Protein AF-A0A952M5X7-F1 (afdb_monomer_lite)

pLDDT: mean 84.53, std 19.9, range [28.17, 97.94]

Sequence (168 aa):
MHTNDLNRRIRYALSLDDRRVLELYSLTQFDAVADDIAAWRKKQGEEGFIDCPAEAIDALLNGLIHDRRGPPDDSAAPAQPASSSPGRSARSDLIDNNRILKQIRIALSLKTDDVHRLISTGGGTLTQSQVNALFRKPSARNYRRCGDQVLRWFLAGLSSERVSLLGQ

Foldseek 3Di:
DFQLVVVVLLCLLVVNDLVNLVQLLVQQVHDDDSLLVVLSNDDPPDPSHDGDDQVSLVSSLVSLLCVQCPDDDPPDDPDDDPPPDPPDDDPDCPPFLLNSLVSVCNSVVHDLVRQVQQLVQLVHDDDSLLSVLSNDDPPDPSHDGDDPSSSNSNSSSSNVVVVVVVVD

Secondary structure (DSSP, 8-state):
--HHHHHHHHHHHHT--HHHHHHHHHTTT----HHHHHHTTSPTTSTT--PPPHHHHHHHHHHHHHHHH-S--TT----------TT--TTS----HHHHHHHHHHHTT--HHHHHHHHHHTT----HHHHHHHTS-TTSTT-----HHHHHHHHHHHHHHHHHHH--

Radius of gyration: 16.41 Å; chains: 1; bounding box: 39×46×44 Å

Structure (mmCIF, N/CA/C/O backbone):
data_AF-A0A952M5X7-F1
#
_entry.id   AF-A0A952M5X7-F1
#
loop_
_atom_site.group_PDB
_atom_site.id
_atom_site.type_symbol
_atom_site.label_atom_id
_atom_site.label_alt_id
_atom_site.label_comp_id
_atom_site.label_asym_id
_atom_site.label_entity_id
_atom_site.label_seq_id
_atom_site.pdbx_PDB_ins_code
_atom_site.Cartn_x
_atom_site.Cartn_y
_atom_site.Cartn_z
_atom_site.occupancy
_atom_site.B_iso_or_equiv
_atom_site.auth_seq_id
_atom_site.auth_comp_id
_atom_site.auth_asym_id
_atom_site.auth_atom_id
_atom_site.pdbx_PDB_model_num
ATOM 1 N N . MET A 1 1 ? 8.653 0.294 9.426 1.00 84.25 1 MET A N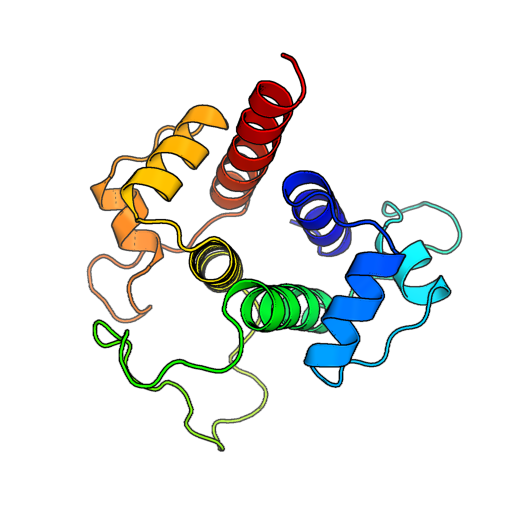 1
ATOM 2 C CA . MET A 1 1 ? 7.465 1.167 9.373 1.00 84.25 1 MET A CA 1
ATOM 3 C C . MET A 1 1 ? 6.387 0.453 10.150 1.00 84.25 1 MET A C 1
ATOM 5 O O . MET A 1 1 ? 6.239 -0.742 9.950 1.00 84.25 1 MET A O 1
ATOM 9 N N . HIS A 1 2 ? 5.708 1.130 11.075 1.00 89.81 2 HIS A N 1
ATOM 10 C CA . HIS A 1 2 ? 4.708 0.468 11.914 1.00 89.81 2 HIS A CA 1
ATOM 11 C C . HIS A 1 2 ? 3.474 0.049 11.101 1.00 89.81 2 HIS A C 1
ATOM 13 O O . HIS A 1 2 ? 3.089 0.775 10.181 1.00 89.81 2 HIS A O 1
ATOM 19 N N . THR A 1 3 ? 2.818 -1.060 11.447 1.00 91.69 3 THR A N 1
ATOM 20 C CA 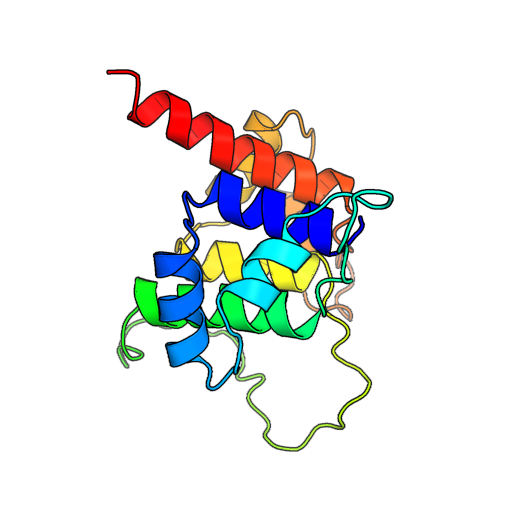. THR A 1 3 ? 1.711 -1.612 10.647 1.00 91.69 3 THR A CA 1
ATOM 21 C C . THR A 1 3 ? 0.515 -0.661 10.555 1.00 91.69 3 THR A C 1
ATOM 23 O O . THR A 1 3 ? -0.019 -0.470 9.471 1.00 91.69 3 THR A O 1
ATOM 26 N N . ASN A 1 4 ? 0.153 0.061 11.621 1.00 95.25 4 ASN A N 1
ATOM 27 C CA . ASN A 1 4 ? -0.902 1.092 11.552 1.00 95.25 4 ASN A CA 1
ATOM 28 C C . ASN A 1 4 ? -0.516 2.289 10.654 1.00 95.25 4 ASN A C 1
ATOM 30 O O . ASN A 1 4 ? -1.371 2.897 10.008 1.00 95.25 4 ASN A O 1
ATOM 34 N N . ASP A 1 5 ? 0.772 2.663 10.593 1.00 94.75 5 ASP A N 1
ATOM 35 C CA . ASP A 1 5 ? 1.255 3.684 9.644 1.00 94.75 5 ASP A CA 1
ATOM 36 C C . ASP A 1 5 ? 1.139 3.163 8.206 1.00 94.75 5 ASP A C 1
ATOM 38 O O . ASP A 1 5 ? 0.622 3.861 7.337 1.00 94.75 5 ASP A O 1
ATOM 42 N N . LEU A 1 6 ? 1.535 1.909 7.976 1.00 95.19 6 LEU A N 1
ATOM 43 C CA . LEU A 1 6 ? 1.387 1.234 6.691 1.00 95.19 6 LEU A CA 1
ATOM 44 C C . LEU A 1 6 ? -0.083 1.155 6.249 1.00 95.19 6 LEU A C 1
ATOM 46 O O . LEU A 1 6 ? -0.394 1.595 5.145 1.00 95.19 6 LEU A O 1
ATOM 50 N N . ASN A 1 7 ? -0.975 0.666 7.117 1.00 96.06 7 ASN A N 1
ATOM 51 C CA . ASN A 1 7 ? -2.417 0.567 6.884 1.00 96.06 7 ASN A CA 1
ATOM 52 C C . ASN A 1 7 ? -2.977 1.911 6.412 1.00 96.06 7 ASN A C 1
ATOM 54 O O . ASN A 1 7 ? -3.555 2.021 5.333 1.00 96.06 7 ASN A O 1
ATOM 58 N N . ARG A 1 8 ? -2.722 2.979 7.174 1.00 96.38 8 ARG A N 1
ATOM 59 C CA . ARG A 1 8 ? -3.183 4.322 6.816 1.00 96.38 8 ARG A CA 1
ATOM 60 C C . ARG A 1 8 ? -2.622 4.822 5.501 1.00 96.38 8 ARG A C 1
ATOM 62 O O . ARG A 1 8 ? -3.368 5.414 4.731 1.00 96.38 8 ARG A O 1
ATOM 69 N N . ARG A 1 9 ? -1.332 4.613 5.235 1.00 96.06 9 ARG A N 1
ATOM 70 C CA . ARG A 1 9 ? -0.704 5.058 3.985 1.00 96.06 9 ARG A CA 1
ATOM 71 C C . ARG A 1 9 ? -1.264 4.318 2.780 1.00 96.06 9 ARG A C 1
ATOM 73 O O . ARG A 1 9 ? -1.533 4.965 1.778 1.00 96.06 9 ARG A O 1
ATOM 80 N N . ILE A 1 10 ? -1.470 3.003 2.879 1.00 96.06 10 ILE A N 1
ATOM 81 C CA . ILE A 1 10 ? -2.106 2.199 1.825 1.00 96.06 10 ILE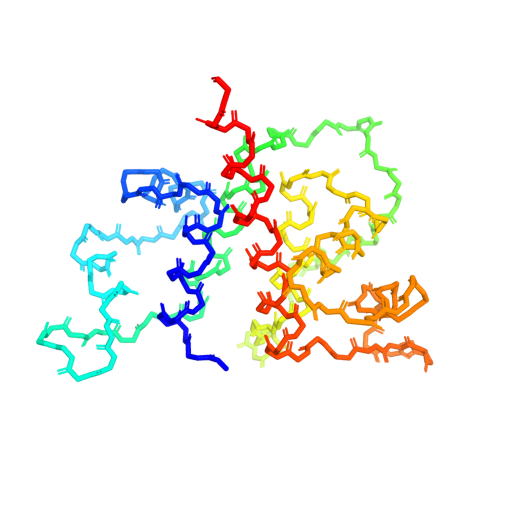 A CA 1
ATOM 82 C C . ILE A 1 10 ? -3.523 2.710 1.578 1.00 96.06 10 ILE A C 1
ATOM 84 O O . ILE A 1 10 ? -3.864 3.066 0.452 1.00 96.06 10 ILE A O 1
ATOM 88 N N . ARG A 1 11 ? -4.335 2.802 2.636 1.00 95.81 11 ARG A N 1
ATOM 89 C CA . ARG A 1 11 ? -5.723 3.261 2.541 1.00 95.81 11 ARG A CA 1
ATOM 90 C C . ARG A 1 11 ? -5.816 4.666 1.966 1.00 95.81 11 ARG A C 1
ATOM 92 O O . ARG A 1 11 ? -6.615 4.909 1.066 1.00 95.81 11 ARG A O 1
ATOM 99 N N . TYR A 1 12 ? -4.959 5.571 2.431 1.00 95.31 12 TYR A N 1
ATOM 100 C CA . TYR A 1 12 ? -4.880 6.918 1.895 1.00 95.31 12 TYR A CA 1
ATOM 101 C C . TYR A 1 12 ? -4.451 6.911 0.434 1.00 95.31 12 TYR A C 1
ATOM 103 O O . TYR A 1 12 ? -5.126 7.558 -0.347 1.00 95.31 12 TYR A O 1
ATOM 111 N N . ALA A 1 13 ? -3.409 6.181 0.033 1.00 94.75 13 ALA A N 1
ATOM 112 C CA . ALA A 1 13 ? -2.939 6.144 -1.354 1.00 94.75 13 ALA A CA 1
ATOM 113 C C . ALA A 1 13 ? -3.975 5.556 -2.327 1.00 94.75 13 ALA A C 1
ATOM 115 O O . ALA A 1 13 ? -4.015 5.941 -3.491 1.00 94.75 13 ALA A O 1
ATOM 116 N N . LEU A 1 14 ? -4.828 4.648 -1.847 1.00 93.44 14 LEU A N 1
ATOM 117 C CA . LEU A 1 14 ? -5.795 3.900 -2.655 1.00 93.44 14 LEU A CA 1
ATOM 118 C C . LEU A 1 14 ? -7.252 4.378 -2.512 1.00 93.44 14 LEU A C 1
ATOM 120 O O . LEU A 1 14 ? -8.143 3.755 -3.083 1.00 93.44 14 LEU A O 1
ATOM 124 N N . SER A 1 15 ? -7.504 5.467 -1.776 1.00 93.00 15 SER A N 1
ATOM 125 C CA . SER A 1 15 ? -8.855 6.002 -1.491 1.00 93.00 15 SER A CA 1
ATOM 126 C C . SER A 1 15 ? -9.785 5.020 -0.764 1.00 93.00 15 SER A C 1
ATOM 128 O O . SER A 1 15 ? -10.969 4.947 -1.081 1.00 93.00 15 SER A O 1
ATOM 130 N N . LEU A 1 16 ? -9.276 4.238 0.188 1.00 94.69 16 LEU A N 1
ATOM 131 C CA . LEU A 1 16 ? -10.066 3.192 0.847 1.00 94.69 16 LEU A CA 1
ATOM 132 C C . LEU A 1 16 ? -10.683 3.692 2.162 1.00 94.69 16 LEU A C 1
ATOM 134 O O . LEU A 1 16 ? -10.001 3.804 3.192 1.00 94.69 16 LEU A O 1
ATOM 138 N N . ASP A 1 17 ? -11.988 3.959 2.127 1.00 95.06 17 ASP A N 1
ATOM 139 C CA . ASP A 1 17 ? -12.808 4.204 3.317 1.00 95.06 17 ASP A CA 1
ATOM 140 C C . ASP A 1 17 ? -13.089 2.905 4.103 1.00 95.06 17 ASP A C 1
ATOM 142 O O . ASP A 1 17 ? -12.642 1.823 3.722 1.00 95.06 17 ASP A O 1
ATOM 146 N N . ASP A 1 18 ? -13.735 3.010 5.270 1.00 95.62 18 ASP A N 1
ATOM 147 C CA . ASP A 1 18 ? -13.962 1.845 6.144 1.00 95.62 18 ASP A CA 1
ATOM 148 C C . ASP A 1 18 ? -14.894 0.819 5.495 1.00 95.62 18 ASP A C 1
ATOM 150 O O . ASP A 1 18 ? -14.627 -0.380 5.565 1.00 95.62 18 ASP A O 1
ATOM 154 N N . ARG A 1 19 ? -15.941 1.292 4.805 1.00 95.62 19 ARG A N 1
ATOM 155 C CA . ARG A 1 19 ? -16.879 0.433 4.075 1.00 95.62 19 ARG A CA 1
ATOM 156 C C . ARG A 1 19 ? -16.139 -0.390 3.030 1.00 95.62 19 ARG A C 1
ATOM 158 O O . ARG A 1 19 ? -16.303 -1.604 2.970 1.00 95.62 19 ARG A O 1
ATOM 165 N N . ARG A 1 20 ? -15.279 0.259 2.247 1.00 96.12 20 ARG A N 1
ATOM 166 C CA . ARG A 1 20 ? -14.508 -0.405 1.209 1.00 96.12 20 ARG A CA 1
ATOM 167 C C . ARG A 1 20 ? -13.520 -1.408 1.786 1.00 96.12 20 ARG A C 1
ATOM 169 O O . ARG A 1 20 ? -13.369 -2.486 1.231 1.00 96.12 20 ARG A O 1
ATOM 176 N N . VAL A 1 21 ? -12.857 -1.084 2.894 1.00 96.62 21 VAL A N 1
ATOM 177 C CA . VAL A 1 21 ? -11.955 -2.028 3.573 1.00 96.62 21 VAL A CA 1
ATOM 178 C C . VAL A 1 21 ? -12.702 -3.289 4.022 1.00 96.62 21 VAL A C 1
ATOM 180 O O . VAL A 1 21 ? -12.205 -4.384 3.777 1.00 96.62 21 VAL A O 1
ATOM 183 N N . LEU A 1 22 ? -13.903 -3.154 4.597 1.00 95.88 22 LEU A N 1
ATOM 184 C CA . LEU A 1 22 ? -14.743 -4.301 4.974 1.00 95.88 22 LEU A CA 1
ATOM 185 C C . LEU A 1 22 ? -15.120 -5.165 3.765 1.00 95.88 22 LEU A C 1
ATOM 187 O O . LEU A 1 22 ? -14.995 -6.388 3.815 1.00 95.88 22 LEU A O 1
ATOM 191 N N . GLU A 1 23 ? -15.532 -4.537 2.660 1.00 94.81 23 GLU A N 1
ATOM 192 C CA . GLU A 1 23 ? -15.835 -5.247 1.412 1.00 94.81 23 GLU A CA 1
ATOM 193 C C . GLU A 1 23 ? -14.619 -6.051 0.928 1.00 94.81 23 GLU A C 1
ATOM 195 O O . GLU A 1 23 ? -14.761 -7.217 0.570 1.00 94.81 23 GLU A O 1
ATOM 200 N N . LEU A 1 24 ? -13.413 -5.477 0.975 1.00 95.44 24 LEU A N 1
ATOM 201 C CA . LEU A 1 24 ? -12.194 -6.170 0.553 1.00 95.44 24 LEU A CA 1
ATOM 202 C C . LEU A 1 24 ? -11.840 -7.352 1.469 1.00 95.44 24 LEU A C 1
ATOM 204 O O . LEU A 1 24 ? -11.445 -8.398 0.960 1.00 95.44 24 LEU A O 1
ATOM 208 N N . TYR A 1 25 ? -12.022 -7.231 2.787 1.00 95.62 25 TYR A N 1
ATOM 209 C CA . TYR A 1 25 ? -11.804 -8.349 3.715 1.00 95.62 25 TYR A CA 1
ATOM 210 C C . TYR A 1 25 ? -12.773 -9.511 3.496 1.00 95.62 25 TYR A C 1
ATOM 212 O O . TYR A 1 25 ? -12.372 -10.677 3.585 1.00 95.62 25 TYR A O 1
ATOM 220 N N . SER A 1 26 ? -14.017 -9.210 3.110 1.00 93.56 26 SER A N 1
ATOM 221 C CA . SER A 1 26 ? -15.011 -10.239 2.789 1.00 93.56 26 SER A CA 1
ATOM 222 C C . SER A 1 26 ? -14.587 -11.130 1.610 1.00 93.56 26 SER A C 1
ATOM 224 O O . SER A 1 26 ? -14.969 -12.298 1.547 1.00 93.56 26 SER A O 1
ATOM 226 N N . LEU A 1 27 ? -13.726 -10.620 0.717 1.00 93.12 27 LEU A N 1
ATOM 227 C CA . LEU A 1 27 ? -13.178 -11.367 -0.421 1.00 93.12 27 LEU A CA 1
ATOM 228 C C . LEU A 1 27 ? -12.038 -12.322 -0.037 1.00 93.12 27 LEU A C 1
ATOM 230 O O . LEU A 1 27 ? -11.650 -13.154 -0.855 1.00 93.12 27 LEU A O 1
ATOM 234 N N . THR A 1 28 ? -11.486 -12.222 1.177 1.00 89.38 28 THR A N 1
ATOM 235 C CA . THR A 1 28 ? -10.326 -13.018 1.621 1.00 89.38 28 THR A CA 1
ATOM 236 C C . THR A 1 28 ? -10.602 -13.883 2.845 1.00 89.38 28 THR A C 1
ATOM 238 O O . THR A 1 28 ? -9.655 -14.402 3.431 1.00 89.38 28 THR A O 1
ATOM 241 N N . GLN A 1 29 ? -11.870 -14.026 3.251 1.00 87.44 29 GLN A N 1
ATOM 242 C CA . GLN A 1 29 ? -12.273 -14.729 4.482 1.00 87.44 29 GLN A CA 1
ATOM 243 C C . GLN A 1 29 ? -11.567 -14.188 5.740 1.00 87.44 29 GLN A C 1
ATOM 245 O O . GLN A 1 29 ? -11.338 -14.924 6.698 1.00 87.44 29 GLN A O 1
ATOM 250 N N . PHE A 1 30 ? -11.187 -12.908 5.727 1.00 91.69 30 PHE A N 1
ATOM 251 C CA . PHE A 1 30 ? -10.606 -12.248 6.889 1.00 91.69 30 PHE A CA 1
ATOM 252 C C . PHE A 1 30 ? -11.735 -11.591 7.678 1.00 91.69 30 PHE A C 1
ATOM 254 O O . PHE A 1 30 ? -12.477 -10.783 7.122 1.00 91.69 30 PHE A O 1
ATOM 261 N N . ASP A 1 31 ? -11.881 -11.964 8.946 1.00 90.88 31 ASP A N 1
ATOM 262 C CA . ASP A 1 31 ? -12.916 -11.412 9.816 1.00 90.88 31 ASP A CA 1
ATOM 263 C C . ASP A 1 31 ? -12.390 -10.152 10.512 1.00 90.88 31 ASP A C 1
ATOM 265 O O . ASP A 1 31 ? -11.332 -10.168 11.144 1.00 90.88 31 ASP A O 1
ATOM 269 N N . ALA A 1 32 ? -13.108 -9.048 10.335 1.00 93.38 32 ALA A N 1
ATOM 270 C CA . ALA A 1 32 ? -12.832 -7.773 10.974 1.00 93.38 32 ALA A CA 1
ATOM 271 C C . ALA A 1 32 ? -14.127 -6.977 11.083 1.00 93.38 32 ALA A C 1
ATOM 273 O O . ALA A 1 32 ? -14.912 -6.906 10.131 1.00 93.38 32 ALA A O 1
ATOM 274 N N . VAL A 1 33 ? -14.317 -6.312 12.216 1.00 94.25 33 VAL A N 1
ATOM 275 C CA . VAL A 1 33 ? -15.460 -5.423 12.437 1.00 94.25 33 VAL A CA 1
ATOM 276 C C . VAL A 1 33 ? -15.058 -3.953 12.312 1.00 94.25 33 VAL A C 1
ATOM 278 O O . VAL A 1 33 ? -13.882 -3.595 12.217 1.00 94.25 33 VAL A O 1
ATOM 281 N N . ALA A 1 34 ? -16.049 -3.059 12.294 1.00 93.94 34 ALA A N 1
ATOM 282 C CA . ALA A 1 34 ? -15.810 -1.619 12.181 1.00 93.94 34 ALA A CA 1
ATOM 283 C C . ALA A 1 34 ? -14.891 -1.079 13.296 1.00 93.94 34 ALA A C 1
ATOM 285 O O . ALA A 1 34 ? -14.052 -0.212 13.032 1.00 93.94 34 ALA A O 1
ATOM 286 N N . ASP A 1 35 ? -15.005 -1.628 14.508 1.00 95.50 35 ASP A N 1
ATOM 287 C CA . ASP A 1 35 ? -14.184 -1.239 15.656 1.00 95.50 35 ASP A CA 1
ATOM 288 C C . ASP A 1 35 ? -12.707 -1.602 15.461 1.00 95.50 35 ASP A C 1
ATOM 290 O O . ASP A 1 35 ? -11.834 -0.777 15.746 1.00 95.50 35 ASP A O 1
ATOM 294 N N . ASP A 1 36 ? -12.415 -2.771 14.880 1.00 96.00 36 ASP A N 1
ATOM 295 C CA . ASP A 1 36 ? -11.049 -3.172 14.530 1.00 96.00 36 ASP A CA 1
ATOM 296 C C . ASP A 1 36 ? -10.435 -2.173 13.547 1.00 96.00 36 ASP A C 1
ATOM 298 O O . ASP A 1 36 ? -9.343 -1.639 13.753 1.00 96.00 36 ASP A O 1
ATOM 302 N N . ILE A 1 37 ? -11.179 -1.841 12.490 1.00 95.19 37 ILE A N 1
ATOM 303 C CA . ILE A 1 37 ? -10.739 -0.899 11.458 1.00 95.19 37 ILE A CA 1
ATOM 304 C C . ILE A 1 37 ? -10.505 0.493 12.049 1.00 95.19 37 ILE A C 1
ATOM 306 O O . ILE A 1 37 ? -9.537 1.174 11.682 1.00 95.19 37 ILE A O 1
ATOM 310 N N . ALA A 1 38 ? -11.376 0.931 12.960 1.00 95.50 38 ALA A N 1
ATOM 311 C CA . ALA A 1 38 ? -11.216 2.188 13.670 1.00 95.50 38 ALA A CA 1
ATOM 312 C C . ALA A 1 38 ? -9.940 2.183 14.523 1.00 95.50 38 ALA A C 1
ATOM 314 O O . ALA A 1 38 ? -9.150 3.126 14.429 1.00 95.50 38 ALA A O 1
ATOM 315 N N . ALA A 1 39 ? -9.690 1.115 15.283 1.00 96.81 39 ALA A N 1
ATOM 316 C CA . ALA A 1 39 ? -8.496 0.971 16.108 1.00 96.81 39 ALA A CA 1
ATOM 317 C C . ALA A 1 39 ? -7.204 0.922 15.268 1.00 96.81 39 ALA A C 1
ATOM 319 O O . ALA A 1 39 ? -6.229 1.609 15.582 1.00 96.81 39 ALA A O 1
ATOM 320 N N . TRP A 1 40 ? -7.209 0.221 14.131 1.00 96.94 40 TRP A N 1
ATOM 321 C CA . TRP A 1 40 ? -6.049 0.079 13.238 1.00 96.94 40 TRP A CA 1
ATOM 322 C C . TRP A 1 40 ? -5.675 1.350 12.462 1.00 96.94 40 TRP A C 1
ATOM 324 O O . TRP A 1 40 ? -4.628 1.396 11.803 1.00 96.94 40 TRP A O 1
ATOM 334 N N . ARG A 1 41 ? -6.505 2.398 12.519 1.00 95.12 41 ARG A N 1
ATOM 335 C CA . ARG A 1 41 ? -6.169 3.743 12.018 1.00 95.12 41 ARG A CA 1
ATOM 336 C C . ARG A 1 41 ? -5.512 4.634 13.068 1.00 95.12 41 ARG A C 1
ATOM 338 O O . ARG A 1 41 ? -4.964 5.679 12.710 1.00 95.12 41 ARG A O 1
ATOM 345 N N . LYS A 1 42 ? -5.547 4.261 14.341 1.00 95.50 42 LYS A N 1
ATOM 346 C CA . LYS A 1 42 ? -5.009 5.108 15.404 1.00 95.50 42 LYS A CA 1
ATOM 347 C C . LYS A 1 42 ? -3.479 5.139 15.386 1.00 95.50 42 LYS A C 1
ATOM 349 O O . LYS A 1 42 ? -2.822 4.195 14.931 1.00 95.50 42 LYS A O 1
ATOM 354 N N . LYS A 1 43 ? -2.895 6.256 15.829 1.00 94.50 43 LYS A N 1
ATOM 355 C CA . LYS A 1 43 ? -1.449 6.388 16.099 1.00 94.50 43 LYS A CA 1
ATOM 356 C C . LYS A 1 43 ? -1.111 5.716 17.425 1.00 94.50 43 LYS A C 1
ATOM 358 O O . LYS A 1 43 ? -1.940 5.663 18.325 1.00 94.50 43 LYS A O 1
ATOM 363 N N . GLN A 1 44 ? 0.139 5.276 17.559 1.00 91.75 44 GLN A N 1
ATOM 364 C CA . GLN A 1 44 ? 0.661 4.862 18.860 1.00 91.75 44 GLN A CA 1
ATOM 365 C C . GLN A 1 44 ? 0.487 6.005 19.870 1.00 91.75 44 GLN A C 1
ATOM 367 O O . GLN A 1 44 ? 0.851 7.144 19.576 1.00 91.75 44 GLN A O 1
ATOM 372 N N . GLY A 1 45 ? -0.087 5.685 21.031 1.00 91.56 45 GLY A N 1
ATOM 373 C CA . GLY A 1 45 ? -0.384 6.643 22.100 1.00 91.56 45 GLY A CA 1
ATOM 374 C C . GLY A 1 45 ? -1.785 7.264 22.058 1.00 91.56 45 GLY A C 1
ATOM 375 O O . GLY A 1 45 ? -2.147 7.958 23.002 1.00 91.56 45 GLY A O 1
ATOM 376 N N . GLU A 1 46 ? -2.587 7.021 21.017 1.00 95.19 46 GLU A N 1
ATOM 377 C CA . GLU A 1 46 ? -4.001 7.422 21.002 1.00 95.19 46 GLU A CA 1
ATOM 378 C C . GLU A 1 46 ? -4.864 6.432 21.807 1.00 95.19 46 GLU A C 1
ATOM 380 O O . GLU A 1 46 ? -4.609 5.225 21.822 1.00 95.19 46 GLU A O 1
ATOM 385 N N . GLU A 1 47 ? -5.913 6.930 22.466 1.00 95.88 47 GLU A N 1
ATOM 386 C CA . GLU A 1 47 ? -6.831 6.097 23.249 1.00 95.88 47 GLU A CA 1
ATOM 387 C C . GLU A 1 47 ? -7.520 5.041 22.373 1.00 95.88 47 GLU A C 1
ATOM 389 O O . GLU A 1 47 ? -8.050 5.336 21.299 1.00 95.88 47 GLU A O 1
ATOM 394 N N . GLY A 1 48 ? -7.518 3.787 22.833 1.00 94.94 48 GLY A N 1
ATOM 395 C CA . GLY A 1 48 ? -8.057 2.644 22.093 1.00 94.94 48 GLY A CA 1
ATOM 396 C C . GLY A 1 48 ? -7.245 2.274 20.847 1.00 94.94 48 GLY A C 1
ATOM 397 O O . GLY A 1 48 ? -7.820 1.735 19.902 1.00 94.94 48 GLY A O 1
ATOM 398 N N . PHE A 1 49 ? -5.955 2.624 20.804 1.00 96.12 49 PHE A N 1
ATOM 399 C CA . PHE A 1 49 ? -4.998 2.093 19.835 1.00 96.12 49 PHE A CA 1
ATOM 400 C C . PHE A 1 49 ? -4.866 0.575 19.990 1.00 96.12 49 PHE A C 1
ATOM 402 O O . PHE A 1 49 ? -4.627 0.075 21.088 1.00 96.12 49 PHE A O 1
ATOM 409 N N . ILE A 1 50 ? -4.974 -0.134 18.869 1.00 95.69 50 ILE A N 1
ATOM 410 C CA . ILE A 1 50 ? -4.674 -1.563 18.765 1.00 95.69 50 ILE A CA 1
ATOM 411 C C . ILE A 1 50 ? -3.730 -1.743 17.582 1.00 95.69 50 ILE A C 1
ATOM 413 O O . ILE A 1 50 ? -3.918 -1.124 16.524 1.00 95.69 50 ILE A O 1
ATOM 417 N N . ASP A 1 51 ? -2.712 -2.582 17.760 1.00 94.75 51 ASP A N 1
ATOM 418 C CA . ASP A 1 51 ? -1.796 -2.931 16.684 1.00 94.75 51 ASP A CA 1
ATOM 419 C C . ASP A 1 51 ? -2.553 -3.601 15.539 1.00 94.75 51 ASP A C 1
ATOM 421 O O . ASP A 1 51 ? -3.253 -4.598 15.708 1.00 94.75 51 ASP A O 1
ATOM 425 N N . CYS A 1 52 ? -2.408 -3.025 14.349 1.00 94.56 52 CYS A N 1
ATOM 426 C CA . CYS A 1 52 ? -2.907 -3.622 13.127 1.00 94.56 52 CYS A CA 1
ATOM 427 C C . CYS A 1 52 ? -2.086 -4.888 12.845 1.00 94.56 52 CYS A C 1
ATOM 429 O O . CYS A 1 52 ? -0.863 -4.775 12.680 1.00 94.56 52 CYS A O 1
ATOM 431 N N . PRO A 1 53 ? -2.708 -6.078 12.799 1.00 93.69 53 PRO A N 1
ATOM 432 C CA . PRO A 1 53 ? -1.983 -7.307 12.531 1.00 93.69 53 PRO A CA 1
ATOM 433 C C . PRO A 1 53 ? -1.472 -7.296 11.092 1.00 93.69 53 PRO A C 1
ATOM 435 O O . PRO A 1 53 ? -2.064 -6.685 10.197 1.00 93.69 53 PRO A O 1
ATOM 438 N N . ALA A 1 54 ? -0.349 -7.968 10.852 1.00 91.25 54 ALA A N 1
ATOM 439 C CA . ALA A 1 54 ? 0.243 -8.003 9.522 1.00 91.25 54 ALA A CA 1
ATOM 440 C C . ALA A 1 54 ? -0.728 -8.678 8.533 1.00 91.25 54 ALA A C 1
ATOM 442 O O . ALA A 1 54 ? -0.925 -8.196 7.421 1.00 91.25 54 ALA A O 1
ATOM 443 N N . GLU A 1 55 ? -1.417 -9.720 8.988 1.00 91.75 55 GLU A N 1
ATOM 444 C CA . GLU A 1 55 ? -2.454 -10.474 8.290 1.00 91.75 55 GLU A CA 1
ATOM 445 C C . GLU A 1 55 ? -3.568 -9.574 7.739 1.00 91.75 55 GLU A C 1
ATOM 447 O O . GLU A 1 55 ? -4.020 -9.802 6.619 1.00 91.75 55 GLU A O 1
ATOM 452 N N . ALA A 1 56 ? -3.948 -8.506 8.456 1.00 94.69 56 ALA A N 1
ATOM 453 C CA . ALA A 1 56 ? -4.927 -7.539 7.957 1.00 94.69 56 ALA A CA 1
ATOM 454 C C . ALA A 1 56 ? -4.404 -6.785 6.723 1.00 94.69 56 ALA A C 1
ATOM 456 O O . ALA A 1 56 ? -5.147 -6.547 5.777 1.00 94.69 56 ALA A O 1
ATOM 457 N N . ILE A 1 57 ? -3.113 -6.444 6.666 1.00 95.62 57 ILE A N 1
ATOM 458 C CA . ILE A 1 57 ? -2.532 -5.809 5.472 1.00 95.62 57 ILE A CA 1
ATOM 459 C C . ILE A 1 57 ? -2.559 -6.765 4.277 1.00 95.62 57 ILE A C 1
ATOM 461 O O . ILE A 1 57 ? -2.906 -6.350 3.171 1.00 95.62 57 ILE A O 1
ATOM 465 N N . ASP A 1 58 ? -2.199 -8.034 4.481 1.00 93.81 58 ASP A N 1
ATOM 466 C CA . ASP A 1 58 ? -2.216 -9.025 3.399 1.00 93.81 58 ASP A CA 1
ATOM 467 C C . ASP A 1 58 ? -3.635 -9.281 2.900 1.00 93.81 58 ASP A C 1
ATOM 469 O O . ASP A 1 58 ? -3.863 -9.265 1.693 1.00 93.81 58 ASP A O 1
ATOM 473 N N . ALA A 1 59 ? -4.591 -9.438 3.819 1.00 94.69 59 ALA A N 1
ATOM 474 C CA . ALA A 1 59 ? -6.005 -9.588 3.506 1.00 94.69 59 ALA A CA 1
ATOM 475 C C . ALA A 1 59 ? -6.533 -8.388 2.708 1.00 94.69 59 ALA A C 1
ATOM 477 O O . ALA A 1 59 ? -7.131 -8.566 1.650 1.00 94.69 59 ALA A O 1
ATOM 478 N N . LEU A 1 60 ? -6.226 -7.159 3.136 1.00 96.19 60 LEU A N 1
ATOM 479 C CA . LEU A 1 60 ? -6.644 -5.940 2.441 1.00 96.19 60 LEU A CA 1
ATOM 480 C C . LEU A 1 60 ? -6.133 -5.915 0.993 1.00 96.19 60 LEU A C 1
ATOM 482 O O . LEU A 1 60 ? -6.878 -5.608 0.061 1.00 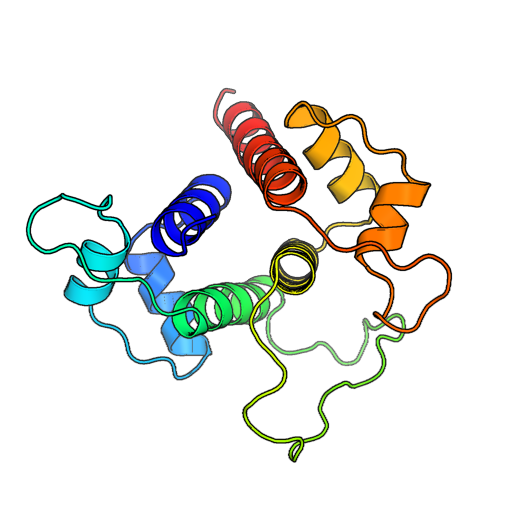96.19 60 LEU A O 1
ATOM 486 N N . LEU A 1 61 ? -4.849 -6.224 0.798 1.00 95.75 61 LEU A N 1
ATOM 487 C CA . LEU A 1 61 ? -4.211 -6.176 -0.515 1.00 95.75 61 LEU A CA 1
ATOM 488 C C . LEU A 1 61 ? -4.633 -7.340 -1.417 1.00 95.75 61 LEU A C 1
ATOM 490 O O . LEU A 1 61 ? -4.820 -7.129 -2.614 1.00 95.75 61 LEU A O 1
ATOM 494 N N . ASN A 1 62 ? -4.816 -8.544 -0.874 1.00 93.88 62 ASN A N 1
ATOM 495 C CA . ASN A 1 62 ? -5.354 -9.678 -1.626 1.00 93.88 62 ASN A CA 1
ATOM 496 C C . ASN A 1 62 ? -6.808 -9.420 -2.034 1.00 93.88 62 ASN A C 1
ATOM 498 O O . ASN A 1 62 ? -7.151 -9.626 -3.196 1.00 93.88 62 ASN A O 1
ATOM 502 N N . GLY A 1 63 ? -7.631 -8.883 -1.130 1.00 95.00 63 GLY A N 1
ATOM 503 C CA . GLY A 1 63 ? -8.999 -8.467 -1.431 1.00 95.00 63 GLY A CA 1
ATOM 504 C C . GLY A 1 63 ? -9.029 -7.449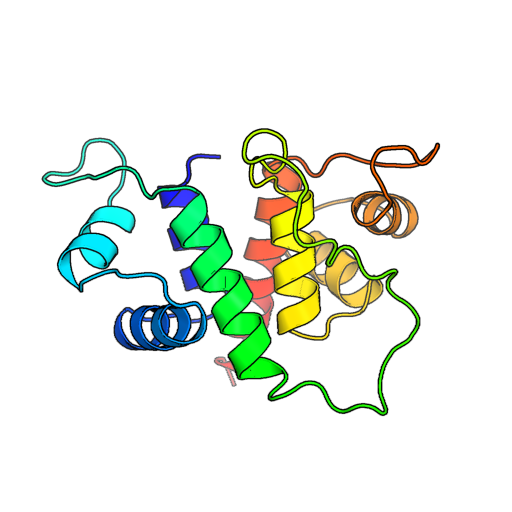 -2.565 1.00 95.00 63 GLY A C 1
ATOM 505 O O . GLY A 1 63 ? -9.802 -7.592 -3.507 1.00 95.00 63 GLY A O 1
ATOM 506 N N . LEU A 1 64 ? -8.114 -6.473 -2.547 1.00 94.62 64 LEU A N 1
ATOM 507 C CA . LEU A 1 64 ? -7.976 -5.497 -3.630 1.00 94.62 64 LEU A CA 1
ATOM 508 C C . LEU A 1 64 ? -7.581 -6.141 -4.968 1.00 94.62 64 LEU A C 1
ATOM 510 O O . LEU A 1 64 ? -8.061 -5.711 -6.015 1.00 94.62 64 LEU A O 1
ATOM 514 N N . ILE A 1 65 ? -6.710 -7.156 -4.960 1.00 92.88 65 ILE A N 1
ATOM 515 C CA . ILE A 1 65 ? -6.362 -7.910 -6.174 1.00 92.88 65 ILE A CA 1
ATOM 516 C C . ILE A 1 65 ? -7.599 -8.621 -6.729 1.00 92.88 65 ILE A C 1
ATOM 518 O O . ILE A 1 65 ? -7.853 -8.509 -7.929 1.00 92.88 65 ILE A O 1
ATOM 522 N N . HIS A 1 66 ? -8.352 -9.325 -5.877 1.00 91.44 66 HIS A N 1
ATOM 523 C CA . HIS A 1 66 ? -9.577 -10.029 -6.268 1.00 91.44 66 HIS A CA 1
ATOM 524 C C . HIS A 1 66 ? -10.610 -9.075 -6.868 1.00 91.44 66 HIS A C 1
ATOM 526 O O . HIS A 1 66 ? -11.139 -9.326 -7.947 1.00 91.44 66 HIS A O 1
ATOM 532 N N . ASP A 1 67 ? -10.832 -7.950 -6.200 1.00 91.69 67 ASP A N 1
ATOM 533 C CA . ASP A 1 67 ? -11.773 -6.921 -6.616 1.00 91.69 67 ASP A CA 1
ATOM 534 C C . ASP A 1 67 ? -11.417 -6.281 -7.971 1.00 91.69 67 ASP A C 1
ATOM 536 O O . ASP A 1 67 ? -12.271 -6.129 -8.840 1.00 91.69 67 ASP A O 1
ATOM 540 N N . ARG A 1 68 ? -10.143 -5.927 -8.181 1.00 86.88 68 ARG A N 1
ATOM 541 C CA . ARG A 1 68 ? -9.705 -5.175 -9.370 1.00 86.88 68 ARG A CA 1
ATOM 542 C C . ARG A 1 68 ? -9.498 -6.036 -10.610 1.00 86.88 68 ARG A C 1
ATOM 544 O O . ARG A 1 68 ? -9.563 -5.512 -11.720 1.00 86.88 68 ARG A O 1
ATOM 551 N N . ARG A 1 69 ? -9.164 -7.318 -10.440 1.00 80.38 69 ARG A N 1
ATOM 552 C CA . ARG A 1 69 ? -8.909 -8.234 -11.564 1.00 80.38 69 ARG A CA 1
ATOM 553 C C . ARG A 1 69 ? -10.121 -9.075 -11.944 1.00 80.38 69 ARG A C 1
ATOM 555 O O . ARG A 1 69 ? -10.148 -9.572 -13.063 1.00 80.38 69 ARG A O 1
ATOM 562 N N . GLY A 1 70 ? -11.093 -9.223 -11.045 1.00 64.44 70 GLY A N 1
ATOM 563 C CA . GLY A 1 70 ? -12.150 -10.214 -11.197 1.00 64.44 70 GLY A CA 1
ATOM 564 C C . GLY A 1 70 ? -11.623 -11.651 -11.053 1.00 64.44 70 GLY A C 1
ATOM 565 O O . GLY A 1 70 ? -10.456 -11.860 -10.694 1.00 64.44 70 GLY A O 1
ATOM 566 N N . PRO A 1 71 ? -12.476 -12.661 -11.307 1.00 55.09 71 PRO A N 1
ATOM 567 C CA . PRO A 1 71 ? -12.046 -14.053 -11.406 1.00 55.09 71 PRO A CA 1
ATOM 568 C C . PRO A 1 71 ? -10.902 -14.163 -12.424 1.00 55.09 71 PRO A C 1
ATOM 570 O O . PRO A 1 71 ? -10.939 -13.454 -13.430 1.00 55.09 71 PRO A O 1
ATOM 573 N N . PRO A 1 72 ? -9.879 -15.001 -12.185 1.00 52.16 72 PRO A N 1
ATOM 574 C CA . PRO A 1 72 ? -8.778 -15.148 -13.126 1.00 52.16 72 PRO A CA 1
ATOM 575 C C . PRO A 1 72 ? -9.320 -15.516 -14.512 1.00 52.16 72 PRO A C 1
ATOM 577 O O . PRO A 1 72 ? -9.898 -16.582 -14.694 1.00 52.16 72 PRO A O 1
ATOM 580 N N . ASP A 1 73 ? -9.142 -14.614 -15.475 1.00 43.72 73 ASP A N 1
ATOM 581 C CA . ASP A 1 73 ? -9.334 -14.905 -16.889 1.00 43.72 73 ASP A CA 1
ATOM 582 C C . ASP A 1 73 ? -8.194 -15.842 -17.318 1.00 43.72 73 ASP A C 1
ATOM 584 O O . ASP A 1 73 ? -7.014 -15.488 -17.198 1.00 43.72 73 ASP A O 1
ATOM 588 N N . ASP A 1 74 ? -8.539 -17.049 -17.773 1.00 48.44 74 ASP A N 1
ATOM 589 C CA . ASP A 1 74 ? -7.605 -18.099 -18.215 1.00 48.44 74 ASP A CA 1
ATOM 590 C C . ASP A 1 74 ? -6.639 -17.621 -19.327 1.00 48.44 74 ASP A C 1
ATOM 592 O O . ASP A 1 74 ? -5.644 -18.282 -19.626 1.00 48.44 74 ASP A O 1
ATOM 596 N N . SER A 1 75 ? -6.876 -16.447 -19.926 1.00 42.78 75 SER A N 1
ATOM 597 C CA . SER A 1 75 ? -6.193 -16.003 -21.147 1.00 42.78 75 SER A CA 1
ATOM 598 C C . SER A 1 75 ? -5.096 -14.944 -20.962 1.00 42.78 75 SER A C 1
ATOM 600 O O . SER A 1 75 ? -4.474 -14.547 -21.948 1.00 42.78 75 SER A O 1
ATOM 602 N N . ALA A 1 76 ? -4.801 -14.469 -19.746 1.00 38.47 76 ALA A N 1
ATOM 603 C CA . ALA A 1 76 ? -3.839 -13.372 -19.556 1.00 38.47 76 ALA A CA 1
ATOM 604 C C . ALA A 1 76 ? -2.796 -13.629 -18.457 1.00 38.47 76 ALA A C 1
ATOM 606 O O . ALA A 1 76 ? -2.730 -12.928 -17.444 1.00 38.47 76 ALA A O 1
ATOM 607 N N . ALA A 1 77 ? -1.895 -14.584 -18.696 1.00 39.25 77 ALA A N 1
ATOM 608 C CA . ALA A 1 77 ? -0.668 -14.720 -17.916 1.00 39.25 77 ALA A CA 1
ATOM 609 C C . ALA A 1 77 ? 0.584 -14.647 -18.807 1.00 39.25 77 ALA A C 1
ATOM 611 O O . ALA A 1 77 ? 0.884 -15.596 -19.528 1.00 39.25 77 ALA A O 1
ATOM 612 N N . PRO A 1 78 ? 1.433 -13.611 -18.683 1.00 39.97 78 PRO A N 1
ATOM 613 C CA . PRO A 1 78 ? 2.865 -13.837 -18.733 1.00 39.97 78 PRO A CA 1
ATOM 614 C C . PRO A 1 78 ? 3.249 -14.550 -17.432 1.00 39.97 78 PRO A C 1
ATOM 616 O O . PRO A 1 78 ? 2.988 -14.048 -16.335 1.00 39.97 78 PRO A O 1
ATOM 619 N N . ALA A 1 79 ? 3.842 -15.733 -17.582 1.00 46.81 79 ALA A N 1
ATOM 620 C CA . ALA A 1 79 ? 4.286 -16.643 -16.535 1.00 46.81 79 ALA A CA 1
ATOM 621 C C . ALA A 1 79 ? 4.754 -15.944 -15.242 1.00 46.81 79 ALA A C 1
ATOM 623 O O . ALA A 1 79 ? 5.870 -15.430 -15.147 1.00 46.81 79 ALA A O 1
ATOM 624 N N . GLN A 1 80 ? 3.925 -16.004 -14.200 1.00 45.62 80 GLN A N 1
ATOM 625 C CA . GLN A 1 80 ? 4.436 -16.049 -12.837 1.00 45.62 80 GLN A CA 1
ATOM 626 C C . GLN A 1 80 ? 4.407 -17.514 -12.411 1.00 45.62 80 GLN A C 1
ATOM 628 O O . GLN A 1 80 ? 3.361 -18.147 -12.544 1.00 45.62 80 GLN A O 1
ATOM 633 N N . PRO A 1 81 ? 5.527 -18.085 -11.931 1.00 41.16 81 PRO A N 1
ATOM 634 C CA . PRO A 1 81 ? 5.493 -19.434 -11.402 1.00 41.16 81 PRO A CA 1
ATOM 635 C C . PRO A 1 81 ? 4.486 -19.450 -10.258 1.00 41.16 81 PRO A C 1
ATOM 637 O O . PRO A 1 81 ? 4.538 -18.586 -9.378 1.00 41.16 81 PRO A O 1
ATOM 640 N N . ALA A 1 82 ? 3.576 -20.417 -10.320 1.00 41.44 82 ALA A N 1
ATOM 641 C CA . ALA A 1 82 ? 2.654 -20.747 -9.257 1.00 41.44 82 ALA A CA 1
ATOM 642 C C . ALA A 1 82 ? 3.453 -20.988 -7.972 1.00 41.44 82 ALA A C 1
ATOM 644 O O . ALA A 1 82 ? 3.944 -22.082 -7.713 1.00 41.44 82 ALA A O 1
ATOM 645 N N . SER A 1 83 ? 3.581 -19.956 -7.146 1.00 40.25 83 SER A N 1
ATOM 646 C CA . SER A 1 83 ? 3.814 -20.134 -5.718 1.00 40.25 83 SER A CA 1
ATOM 647 C C . SER A 1 83 ? 2.458 -20.304 -5.038 1.00 40.25 83 SER A C 1
ATOM 649 O O . SER A 1 83 ? 2.138 -19.601 -4.090 1.00 40.25 83 SER A O 1
ATOM 651 N N . SER A 1 84 ? 1.664 -21.234 -5.561 1.00 39.03 84 SER A N 1
ATOM 652 C CA . SER A 1 84 ? 0.484 -21.791 -4.913 1.00 39.03 84 SER A CA 1
ATOM 653 C C . SER A 1 84 ? 0.806 -23.259 -4.660 1.00 39.03 84 SER A C 1
ATOM 655 O O . SER A 1 84 ? 0.242 -24.151 -5.281 1.00 39.03 84 SER A O 1
ATOM 657 N N . SER A 1 85 ? 1.803 -23.523 -3.814 1.00 28.17 85 SER A N 1
ATOM 658 C CA . SER A 1 85 ? 1.884 -24.829 -3.163 1.00 28.17 85 SER A CA 1
ATOM 659 C C . SER A 1 85 ? 1.061 -24.729 -1.882 1.00 28.17 85 SER A C 1
ATOM 661 O O . SER A 1 85 ? 1.522 -24.072 -0.945 1.00 28.17 85 SER A O 1
ATOM 663 N N . PRO A 1 86 ? -0.127 -25.351 -1.801 1.00 40.16 86 PRO A N 1
ATOM 664 C CA . PRO A 1 86 ? -0.763 -25.566 -0.514 1.00 40.16 86 PRO A CA 1
ATOM 665 C C . PRO A 1 86 ? 0.123 -26.563 0.243 1.00 40.16 86 PRO A C 1
ATOM 667 O O . PRO A 1 86 ? 0.280 -27.705 -0.182 1.00 40.16 86 PRO A O 1
ATOM 670 N N . GLY A 1 87 ? 0.795 -26.106 1.303 1.00 35.50 87 GLY A N 1
ATOM 671 C CA . GLY A 1 87 ? 1.595 -26.991 2.161 1.00 35.50 87 GLY A CA 1
ATOM 672 C C . GLY A 1 87 ? 2.980 -26.507 2.597 1.00 35.50 87 GLY A C 1
ATOM 673 O O . GLY A 1 87 ? 3.785 -27.341 3.002 1.00 35.50 87 GLY A O 1
ATOM 674 N N . ARG A 1 88 ? 3.308 -25.205 2.561 1.00 34.78 88 ARG A N 1
ATOM 675 C CA . ARG A 1 88 ? 4.593 -24.717 3.104 1.00 34.78 88 ARG A CA 1
ATOM 676 C C . ARG A 1 88 ? 4.408 -23.839 4.349 1.00 34.78 88 ARG A C 1
ATOM 678 O O . ARG A 1 88 ? 4.286 -22.633 4.255 1.00 34.78 88 ARG A O 1
ATOM 685 N N . SER A 1 89 ? 4.388 -24.517 5.498 1.00 33.88 89 SER A N 1
ATOM 686 C CA . SER A 1 89 ? 4.727 -24.087 6.869 1.00 33.88 89 SER A CA 1
ATOM 687 C C . SER A 1 89 ? 4.563 -22.600 7.253 1.00 33.88 89 SER A C 1
ATOM 689 O O . SER A 1 89 ? 5.322 -21.727 6.830 1.00 33.88 89 SER A O 1
ATOM 691 N N . ALA A 1 90 ? 3.636 -22.365 8.184 1.00 39.28 90 ALA A N 1
ATOM 692 C CA . ALA A 1 90 ? 3.174 -21.108 8.779 1.00 39.28 90 ALA A CA 1
ATOM 693 C C . ALA A 1 90 ? 4.211 -20.261 9.569 1.00 39.28 90 ALA A C 1
ATOM 695 O O . ALA A 1 90 ? 3.878 -19.707 10.613 1.00 39.28 90 ALA A O 1
ATOM 696 N N . ARG A 1 91 ? 5.473 -20.136 9.125 1.00 34.31 91 ARG A N 1
ATOM 697 C CA . ARG A 1 91 ? 6.470 -19.261 9.793 1.00 34.31 91 ARG A CA 1
ATOM 698 C C . ARG A 1 91 ? 7.449 -18.490 8.892 1.00 34.31 91 ARG A C 1
ATOM 700 O O . ARG A 1 91 ? 8.261 -17.749 9.434 1.00 34.31 91 ARG A O 1
ATOM 707 N N . SER A 1 92 ? 7.410 -18.621 7.560 1.00 35.66 92 SER A N 1
ATOM 708 C CA . SER A 1 92 ? 8.414 -17.978 6.678 1.00 35.66 92 SER A CA 1
ATOM 709 C C . SER A 1 92 ? 7.896 -16.858 5.762 1.00 35.66 92 SER A C 1
ATOM 711 O O . SER A 1 92 ? 8.718 -16.213 5.114 1.00 35.66 92 SER A O 1
ATOM 713 N N . ASP A 1 93 ? 6.590 -16.582 5.730 1.00 46.62 93 ASP A N 1
ATOM 714 C CA . ASP A 1 93 ? 6.001 -15.490 4.937 1.00 46.62 93 ASP A CA 1
ATOM 715 C C . ASP A 1 93 ? 5.640 -14.290 5.827 1.00 46.62 93 ASP A C 1
ATOM 717 O O . ASP A 1 93 ? 4.508 -13.814 5.841 1.00 46.62 93 ASP A O 1
ATOM 721 N N . LEU A 1 94 ? 6.610 -13.794 6.602 1.00 62.59 94 LEU A N 1
ATOM 722 C CA . LEU A 1 94 ? 6.482 -12.475 7.224 1.00 62.59 94 LEU A CA 1
ATOM 723 C C . LEU A 1 94 ? 6.255 -11.459 6.103 1.00 62.59 94 LEU A C 1
ATOM 725 O O . LEU A 1 94 ? 7.088 -11.322 5.206 1.00 62.59 94 LEU A O 1
ATOM 729 N N . ILE A 1 95 ? 5.113 -10.779 6.137 1.00 76.62 95 ILE A N 1
ATOM 730 C CA . ILE A 1 95 ? 4.777 -9.727 5.181 1.00 76.62 95 ILE A CA 1
ATOM 731 C C . ILE A 1 95 ? 5.908 -8.707 5.175 1.00 76.62 95 ILE A C 1
ATOM 733 O O . ILE A 1 95 ? 6.210 -8.074 6.187 1.00 76.62 95 ILE A O 1
ATOM 737 N N . ASP A 1 96 ? 6.549 -8.570 4.019 1.00 89.06 96 ASP A N 1
ATOM 738 C CA . ASP A 1 96 ? 7.610 -7.605 3.799 1.00 89.06 96 ASP A CA 1
ATOM 739 C C . ASP A 1 96 ? 7.201 -6.568 2.746 1.00 89.06 96 ASP A C 1
ATOM 741 O O . ASP A 1 96 ? 6.219 -6.702 2.008 1.00 89.06 96 ASP A O 1
ATOM 745 N N . ASN A 1 97 ? 7.981 -5.493 2.666 1.00 94.62 97 ASN A N 1
ATOM 746 C CA . ASN A 1 97 ? 7.705 -4.399 1.742 1.00 94.62 97 ASN A CA 1
ATOM 747 C C . ASN A 1 97 ? 7.798 -4.823 0.265 1.00 94.62 97 ASN A C 1
ATOM 749 O O . ASN A 1 97 ? 7.192 -4.167 -0.582 1.00 94.62 97 ASN A O 1
ATOM 753 N N . ASN A 1 98 ? 8.551 -5.879 -0.074 1.00 94.94 98 ASN A N 1
ATOM 754 C CA . ASN A 1 98 ? 8.608 -6.398 -1.443 1.00 94.94 98 ASN A CA 1
ATOM 755 C C . ASN A 1 98 ? 7.273 -7.060 -1.811 1.00 94.94 98 ASN A C 1
ATOM 757 O O . ASN A 1 98 ? 6.755 -6.812 -2.903 1.00 94.94 98 ASN A O 1
ATOM 761 N N . ARG A 1 99 ? 6.697 -7.856 -0.899 1.00 93.50 99 ARG A N 1
ATOM 762 C CA . ARG A 1 99 ? 5.378 -8.483 -1.048 1.00 93.50 99 ARG A CA 1
ATOM 763 C C . ARG A 1 99 ? 4.280 -7.431 -1.183 1.00 93.50 99 ARG A C 1
ATOM 765 O O . ARG A 1 99 ? 3.552 -7.472 -2.173 1.00 93.50 99 ARG A O 1
ATOM 772 N N . ILE A 1 100 ? 4.247 -6.439 -0.289 1.00 95.19 100 ILE A N 1
ATOM 773 C CA . ILE A 1 100 ? 3.277 -5.328 -0.332 1.00 95.19 100 ILE A CA 1
ATOM 774 C C . ILE A 1 100 ? 3.358 -4.579 -1.667 1.00 95.19 100 ILE A C 1
ATOM 776 O O . ILE A 1 100 ? 2.351 -4.402 -2.356 1.00 95.19 100 ILE A O 1
ATOM 780 N N . LEU A 1 101 ? 4.568 -4.173 -2.071 1.00 96.12 101 LEU A N 1
ATOM 781 C CA . LEU A 1 101 ? 4.788 -3.468 -3.334 1.00 96.12 101 LEU A CA 1
ATOM 782 C C . L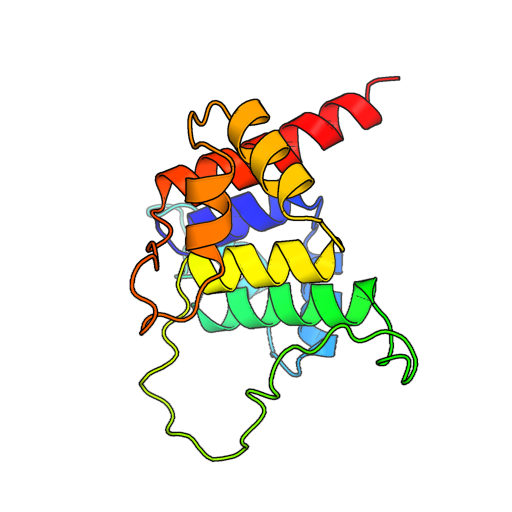EU A 1 101 ? 4.315 -4.310 -4.528 1.00 96.12 101 LEU A C 1
ATOM 784 O O . LEU A 1 101 ? 3.686 -3.792 -5.451 1.00 96.12 101 LEU A O 1
ATOM 788 N N . LYS A 1 102 ? 4.589 -5.620 -4.508 1.00 94.75 102 LYS A N 1
ATOM 789 C CA . LYS A 1 102 ? 4.158 -6.553 -5.552 1.00 94.75 102 LYS A CA 1
ATOM 790 C C . LYS A 1 102 ? 2.635 -6.696 -5.599 1.00 94.75 102 LYS A C 1
ATOM 792 O O . LYS A 1 102 ? 2.092 -6.681 -6.701 1.00 94.75 102 LYS A O 1
ATOM 797 N N . GLN A 1 103 ? 1.952 -6.813 -4.461 1.00 94.75 103 GLN A N 1
ATOM 798 C CA . GLN A 1 103 ? 0.492 -6.932 -4.414 1.00 94.75 103 GLN A CA 1
ATOM 799 C C . GLN A 1 103 ? -0.194 -5.677 -4.957 1.00 94.75 103 GLN A C 1
ATOM 801 O O . GLN A 1 103 ? -1.047 -5.793 -5.832 1.00 94.75 103 GLN A O 1
ATOM 806 N N . ILE A 1 104 ? 0.241 -4.481 -4.540 1.00 95.31 104 ILE A N 1
ATOM 807 C CA . ILE A 1 104 ? -0.312 -3.218 -5.061 1.00 95.31 104 ILE A CA 1
ATOM 808 C C . ILE A 1 104 ? -0.062 -3.103 -6.570 1.00 95.31 104 ILE A C 1
ATOM 810 O O . ILE A 1 104 ? -0.974 -2.769 -7.325 1.00 95.31 104 ILE A O 1
ATOM 814 N N . ARG A 1 105 ? 1.148 -3.447 -7.038 1.00 94.12 105 ARG A N 1
ATOM 815 C CA . ARG A 1 105 ? 1.472 -3.472 -8.473 1.00 94.12 105 ARG A CA 1
ATOM 816 C C . ARG A 1 105 ? 0.523 -4.386 -9.253 1.00 94.12 105 ARG A C 1
ATOM 818 O O . ARG A 1 105 ? 0.074 -4.021 -10.333 1.00 94.12 105 ARG A O 1
ATOM 825 N N . ILE A 1 106 ? 0.234 -5.572 -8.719 1.00 91.62 106 ILE A N 1
ATOM 826 C CA . ILE A 1 106 ? -0.670 -6.553 -9.333 1.00 91.62 106 ILE A CA 1
ATOM 827 C C . ILE A 1 106 ? -2.110 -6.033 -9.342 1.00 91.62 106 ILE A C 1
ATOM 829 O O . ILE A 1 106 ? -2.746 -6.089 -10.395 1.00 91.62 106 ILE A O 1
ATOM 833 N N . ALA A 1 107 ? -2.596 -5.517 -8.212 1.00 91.25 107 ALA A N 1
ATOM 834 C CA . ALA A 1 107 ? -3.957 -5.010 -8.048 1.00 91.25 107 ALA A CA 1
ATOM 835 C C . ALA A 1 107 ? -4.266 -3.833 -8.980 1.00 91.25 107 ALA A C 1
ATOM 837 O O . ALA A 1 107 ? -5.361 -3.726 -9.517 1.00 91.25 107 ALA A O 1
ATOM 838 N N . LEU A 1 108 ? -3.284 -2.957 -9.192 1.00 92.31 108 LEU A N 1
ATOM 839 C CA . LEU A 1 108 ? -3.406 -1.784 -10.054 1.00 92.31 108 LEU A CA 1
ATOM 840 C C . LEU A 1 108 ? -2.915 -2.031 -11.491 1.00 92.31 108 LEU A C 1
ATOM 842 O O . LEU A 1 108 ? -2.841 -1.092 -12.276 1.00 92.31 108 LEU A O 1
ATOM 846 N N . SER A 1 109 ? -2.551 -3.272 -11.836 1.00 91.56 109 SER A N 1
ATOM 847 C CA . SER A 1 109 ? -2.023 -3.653 -13.158 1.00 91.56 109 SER A CA 1
ATOM 848 C C . SER A 1 109 ? -0.849 -2.787 -13.645 1.00 91.56 109 SER A C 1
ATOM 850 O O . SER A 1 109 ? -0.690 -2.537 -14.838 1.00 91.56 109 SER A O 1
ATOM 852 N N . LEU A 1 110 ? 0.013 -2.363 -12.717 1.00 92.75 110 LEU A N 1
ATOM 853 C CA . LEU A 1 110 ? 1.149 -1.485 -12.992 1.00 92.75 110 LEU A CA 1
ATOM 854 C C . LEU A 1 110 ? 2.312 -2.250 -13.641 1.00 92.75 110 LEU A C 1
ATOM 856 O O . LEU A 1 110 ? 2.712 -3.344 -13.203 1.00 92.75 110 LEU A O 1
ATOM 860 N N . LYS A 1 111 ? 2.919 -1.634 -14.657 1.00 92.75 111 LYS A N 1
ATOM 861 C CA . LYS A 1 111 ? 4.194 -2.071 -15.237 1.00 92.75 111 LYS A CA 1
ATOM 862 C C . LYS A 1 111 ? 5.354 -1.601 -14.355 1.00 92.75 111 LYS A C 1
ATOM 864 O O . LYS A 1 111 ? 5.197 -0.742 -13.490 1.00 92.75 111 LYS A O 1
ATOM 869 N N . THR A 1 112 ? 6.548 -2.159 -14.560 1.00 92.38 112 THR A N 1
ATOM 870 C CA . THR A 1 112 ? 7.736 -1.727 -13.801 1.00 92.38 112 THR A CA 1
ATOM 871 C C . THR A 1 112 ? 8.025 -0.238 -14.014 1.00 92.38 112 THR A C 1
ATOM 873 O O . THR A 1 112 ? 8.367 0.450 -13.056 1.00 92.38 112 THR A O 1
ATOM 876 N N . ASP A 1 113 ? 7.859 0.278 -15.235 1.00 94.12 113 ASP A N 1
ATOM 877 C CA . ASP A 1 113 ? 8.050 1.705 -15.532 1.00 94.12 113 ASP A CA 1
ATOM 878 C C . ASP A 1 113 ? 7.061 2.596 -14.767 1.00 94.12 113 ASP A C 1
ATOM 880 O O . ASP A 1 113 ? 7.449 3.663 -14.297 1.00 94.12 113 ASP A O 1
ATOM 884 N N . ASP A 1 114 ? 5.824 2.133 -14.547 1.00 95.62 114 ASP A N 1
ATOM 885 C CA . ASP A 1 114 ? 4.857 2.846 -13.706 1.00 95.62 114 ASP A CA 1
ATOM 886 C C . ASP A 1 114 ? 5.317 2.894 -12.249 1.00 95.62 114 ASP A C 1
ATOM 888 O O . ASP A 1 114 ? 5.282 3.947 -11.622 1.00 95.62 114 ASP A O 1
ATOM 892 N N . VAL A 1 115 ? 5.810 1.774 -11.709 1.00 96.31 115 VAL A N 1
ATOM 893 C CA . VAL A 1 115 ? 6.348 1.733 -10.339 1.00 96.31 115 VAL A CA 1
ATOM 894 C C . VAL A 1 115 ? 7.541 2.675 -10.191 1.00 96.31 115 VAL A C 1
ATOM 896 O O . VAL A 1 115 ? 7.641 3.380 -9.189 1.00 96.31 115 VAL A O 1
ATOM 899 N N . HIS A 1 116 ? 8.444 2.696 -11.171 1.00 97.31 116 HIS A N 1
ATOM 900 C CA . HIS A 1 116 ? 9.584 3.606 -11.171 1.00 97.31 116 HIS A CA 1
ATOM 901 C C . HIS A 1 116 ? 9.135 5.066 -11.215 1.00 97.31 116 HIS A C 1
ATOM 903 O O . HIS A 1 116 ? 9.561 5.841 -10.361 1.00 97.31 116 HIS A O 1
ATOM 909 N N . ARG A 1 117 ? 8.207 5.417 -12.118 1.00 96.62 117 ARG A N 1
ATOM 910 C CA . ARG A 1 117 ? 7.610 6.756 -12.181 1.00 96.62 117 ARG A CA 1
ATOM 911 C C . ARG A 1 117 ? 6.995 7.154 -10.841 1.00 96.62 117 ARG A C 1
ATOM 913 O O . ARG A 1 117 ? 7.309 8.223 -10.339 1.00 96.62 117 ARG A O 1
ATOM 920 N N . LEU A 1 118 ? 6.192 6.285 -10.225 1.00 97.38 118 LEU A N 1
ATOM 921 C CA . LEU A 1 118 ? 5.558 6.546 -8.929 1.00 97.38 118 LEU A CA 1
ATOM 922 C C . LEU A 1 118 ? 6.589 6.763 -7.813 1.00 97.38 118 LEU A C 1
ATOM 924 O O . LEU A 1 118 ? 6.451 7.686 -7.015 1.00 97.38 118 LEU A O 1
ATOM 928 N N . ILE A 1 119 ? 7.655 5.959 -7.768 1.00 97.56 119 ILE A N 1
ATOM 929 C CA . ILE A 1 119 ? 8.758 6.166 -6.820 1.00 97.56 119 ILE A CA 1
ATOM 930 C C . ILE A 1 119 ? 9.409 7.537 -7.041 1.00 97.56 119 ILE A C 1
ATOM 932 O O . ILE A 1 119 ? 9.646 8.246 -6.063 1.00 97.56 119 ILE A O 1
ATOM 936 N N . SER A 1 120 ? 9.665 7.929 -8.292 1.00 96.88 120 SER A N 1
ATOM 937 C CA . SER A 1 120 ? 10.229 9.242 -8.628 1.00 96.88 120 SER A CA 1
ATOM 938 C C . SER A 1 120 ? 9.296 10.395 -8.259 1.00 96.88 120 SER A C 1
ATOM 940 O O . SER A 1 120 ? 9.739 11.346 -7.620 1.00 96.88 120 SER A O 1
ATOM 942 N N . THR A 1 121 ? 7.998 10.287 -8.559 1.00 96.69 121 THR A N 1
ATOM 943 C CA . THR A 1 121 ? 6.965 11.260 -8.160 1.00 96.69 121 THR A CA 1
ATOM 944 C C . THR A 1 121 ? 6.895 11.416 -6.641 1.00 96.69 121 THR A C 1
ATOM 946 O O . THR A 1 121 ? 6.678 12.511 -6.132 1.00 96.69 121 THR A O 1
ATOM 949 N N . GLY A 1 122 ? 7.127 10.336 -5.893 1.00 96.25 122 GLY A N 1
ATOM 950 C CA . GLY A 1 122 ? 7.223 10.365 -4.435 1.00 96.25 122 GLY A CA 1
ATOM 951 C C . GLY A 1 122 ? 8.533 10.925 -3.873 1.00 96.25 122 GLY A C 1
ATOM 952 O O . GLY A 1 122 ? 8.710 10.900 -2.655 1.00 96.25 122 GLY A O 1
ATOM 953 N N . GLY A 1 123 ? 9.457 11.393 -4.720 1.00 96.00 123 GLY A N 1
ATOM 954 C CA . GLY A 1 123 ? 10.759 11.946 -4.329 1.00 96.00 123 GLY A CA 1
ATOM 955 C C . GLY A 1 123 ? 11.895 10.921 -4.228 1.00 96.00 123 GLY A C 1
ATOM 956 O O . GLY A 1 123 ? 12.952 11.228 -3.678 1.00 96.00 123 GLY A O 1
ATOM 957 N N . GLY A 1 124 ? 11.693 9.696 -4.716 1.00 95.62 124 GLY A N 1
ATOM 958 C CA . GLY A 1 124 ? 12.722 8.661 -4.767 1.00 95.62 124 GLY A CA 1
ATOM 959 C C . GLY A 1 124 ? 13.650 8.785 -5.978 1.00 95.62 124 GLY A C 1
ATOM 960 O O . GLY A 1 124 ? 13.265 9.266 -7.038 1.00 95.62 124 GLY A O 1
ATOM 961 N N . THR A 1 125 ? 14.882 8.292 -5.845 1.00 94.00 125 THR A N 1
ATOM 962 C CA . THR A 1 125 ? 15.942 8.419 -6.870 1.00 94.00 125 THR A CA 1
ATOM 963 C C . THR A 1 125 ? 16.453 7.071 -7.396 1.00 94.00 125 THR A C 1
ATOM 965 O O . THR A 1 125 ? 17.583 6.954 -7.867 1.00 94.00 125 THR A O 1
ATOM 968 N N . LEU A 1 126 ? 15.638 6.017 -7.295 1.00 94.69 126 LEU A N 1
ATOM 969 C CA . LEU A 1 126 ? 16.006 4.688 -7.791 1.00 94.69 126 LEU A CA 1
ATOM 970 C C . LEU A 1 126 ? 16.028 4.653 -9.317 1.00 94.69 126 LEU A C 1
ATOM 972 O O . LEU A 1 126 ? 15.154 5.223 -9.948 1.00 94.69 126 LEU A O 1
ATOM 976 N N . THR A 1 127 ? 16.973 3.914 -9.897 1.00 96.06 127 THR A N 1
ATOM 977 C CA . THR A 1 127 ? 16.997 3.655 -11.345 1.00 96.06 127 THR A CA 1
ATOM 978 C C . THR A 1 127 ? 16.055 2.515 -11.735 1.00 96.06 127 THR A C 1
ATOM 980 O O . THR A 1 127 ? 15.741 1.644 -10.918 1.00 96.06 127 THR A O 1
ATOM 983 N N . GLN A 1 128 ? 15.696 2.423 -13.018 1.00 93.75 128 GLN A N 1
ATOM 984 C CA . GLN A 1 128 ? 14.855 1.339 -13.546 1.00 93.75 128 GLN A CA 1
ATOM 985 C C . GLN A 1 128 ? 15.398 -0.066 -13.226 1.00 93.75 128 GLN A C 1
ATOM 987 O O . GLN A 1 128 ? 14.647 -0.983 -12.888 1.00 93.75 128 GLN A O 1
ATOM 992 N N . SER A 1 129 ? 16.721 -0.250 -13.276 1.00 94.88 129 SER A N 1
ATOM 993 C CA . SER A 1 129 ? 17.366 -1.520 -12.908 1.00 94.88 129 SER A CA 1
ATOM 994 C C . SER A 1 129 ? 17.194 -1.838 -11.418 1.00 94.88 129 SER A C 1
ATOM 996 O O . SER A 1 129 ? 16.896 -2.976 -11.047 1.00 94.88 129 SER A O 1
ATOM 998 N N . GLN A 1 130 ? 17.309 -0.824 -10.555 1.00 95.44 130 GLN A N 1
ATOM 999 C CA . GLN A 1 130 ? 17.105 -0.984 -9.117 1.00 95.44 130 GLN A CA 1
ATOM 1000 C C . GLN A 1 130 ? 15.639 -1.249 -8.763 1.00 95.44 130 GLN A C 1
ATOM 1002 O O . GLN A 1 130 ? 15.389 -2.027 -7.848 1.00 95.44 130 GLN A O 1
ATOM 1007 N N . VAL A 1 131 ? 14.682 -0.664 -9.488 1.00 96.12 131 VAL A N 1
ATOM 1008 C CA . VAL A 1 131 ? 13.253 -0.975 -9.322 1.00 96.12 131 VAL A CA 1
ATOM 1009 C C . VAL A 1 131 ? 12.964 -2.411 -9.757 1.00 96.12 131 VAL A C 1
ATOM 1011 O O . VAL A 1 131 ? 12.342 -3.163 -9.012 1.00 96.12 131 VAL A O 1
ATOM 1014 N N . ASN A 1 132 ? 13.499 -2.849 -10.900 1.00 94.12 132 ASN A N 1
ATOM 1015 C CA . ASN A 1 132 ? 13.393 -4.244 -11.338 1.00 94.12 132 ASN A CA 1
ATOM 1016 C C . ASN A 1 132 ? 13.960 -5.236 -10.306 1.00 94.12 132 ASN A C 1
ATOM 1018 O O . ASN A 1 132 ? 13.414 -6.325 -10.129 1.00 94.12 132 ASN A O 1
ATOM 1022 N N . ALA A 1 133 ? 15.039 -4.873 -9.607 1.00 95.38 133 ALA A N 1
ATOM 1023 C CA . ALA A 1 133 ? 15.636 -5.693 -8.554 1.00 95.38 133 ALA A CA 1
ATOM 1024 C C . ALA A 1 133 ? 14.689 -5.958 -7.365 1.00 95.38 133 ALA A C 1
ATOM 1026 O O . ALA A 1 133 ? 14.797 -7.015 -6.739 1.00 95.38 133 ALA A O 1
ATOM 1027 N N . LEU A 1 134 ? 13.734 -5.055 -7.088 1.00 95.19 134 LEU A N 1
ATOM 1028 C CA . LEU A 1 134 ? 12.745 -5.201 -6.006 1.00 95.19 134 LEU A CA 1
ATOM 1029 C C . LEU A 1 134 ? 11.753 -6.347 -6.251 1.00 95.19 134 LEU A C 1
ATOM 1031 O O . LEU A 1 134 ? 11.176 -6.875 -5.303 1.00 95.19 134 LEU A O 1
ATOM 1035 N N . PHE A 1 135 ? 11.545 -6.739 -7.509 1.00 94.25 135 PHE A N 1
ATOM 1036 C CA . PHE A 1 135 ? 10.576 -7.773 -7.890 1.00 94.25 135 PHE A CA 1
ATOM 1037 C C . PHE A 1 135 ? 11.211 -9.138 -8.170 1.00 94.25 135 PHE A C 1
ATOM 1039 O O . PHE A 1 135 ? 10.512 -10.086 -8.536 1.00 94.25 135 PHE A O 1
ATOM 1046 N N . ARG A 1 136 ? 12.535 -9.258 -8.019 1.00 91.88 136 ARG A N 1
ATOM 1047 C CA . ARG A 1 136 ? 13.236 -10.534 -8.192 1.00 91.88 136 ARG A CA 1
ATOM 1048 C C . ARG A 1 136 ? 13.000 -11.451 -6.992 1.00 91.88 136 ARG A C 1
ATOM 1050 O O . ARG A 1 136 ? 12.652 -11.004 -5.905 1.00 91.88 136 ARG A O 1
ATOM 1057 N N . LYS A 1 137 ? 13.215 -12.753 -7.188 1.00 87.94 137 LYS A N 1
ATOM 1058 C CA . LYS A 1 137 ? 13.197 -13.728 -6.087 1.00 87.94 137 LYS A CA 1
ATOM 1059 C C . LYS A 1 137 ? 14.369 -13.463 -5.127 1.00 87.94 137 LYS A C 1
ATOM 1061 O O . LYS A 1 137 ? 15.444 -13.133 -5.631 1.00 87.94 137 LYS A O 1
ATOM 1066 N N . PRO A 1 138 ? 14.221 -13.696 -3.809 1.00 86.38 138 PRO A N 1
ATOM 1067 C CA . PRO A 1 138 ? 15.290 -13.472 -2.828 1.00 86.38 138 PRO A CA 1
ATOM 1068 C C . PRO A 1 138 ? 16.622 -14.176 -3.128 1.00 86.38 138 PRO A C 1
ATOM 1070 O O . PRO A 1 138 ? 17.677 -13.669 -2.769 1.00 86.38 138 PRO A O 1
ATOM 1073 N N . SER A 1 139 ? 16.592 -15.318 -3.822 1.00 87.25 139 SER A N 1
ATOM 1074 C CA . SER A 1 139 ? 17.790 -16.073 -4.216 1.00 87.25 139 SER A CA 1
ATOM 1075 C C . SER A 1 139 ? 18.519 -15.526 -5.452 1.00 87.25 139 SER A C 1
ATOM 1077 O O . SER A 1 139 ? 19.584 -16.025 -5.809 1.00 87.25 139 SER A O 1
ATOM 1079 N N . ALA A 1 140 ? 17.961 -14.537 -6.155 1.00 88.75 140 ALA A N 1
ATOM 1080 C CA . ALA A 1 140 ? 18.561 -14.008 -7.374 1.00 88.75 140 ALA A CA 1
ATOM 1081 C C . ALA A 1 140 ? 19.756 -13.089 -7.064 1.00 88.75 140 ALA A C 1
ATOM 1083 O O . ALA A 1 140 ? 19.672 -12.233 -6.190 1.00 88.75 140 ALA A O 1
ATOM 1084 N N . ARG A 1 141 ? 20.825 -13.170 -7.873 1.00 87.88 141 ARG A N 1
ATOM 1085 C CA . ARG A 1 141 ? 22.058 -12.365 -7.714 1.00 87.88 141 ARG A CA 1
ATOM 1086 C C . ARG A 1 141 ? 21.823 -10.854 -7.577 1.00 87.88 141 ARG A C 1
ATOM 1088 O O . ARG A 1 141 ? 22.546 -10.196 -6.844 1.00 87.88 141 ARG A O 1
ATOM 1095 N N . ASN A 1 142 ? 20.817 -10.313 -8.268 1.00 90.25 142 ASN A N 1
ATOM 1096 C CA . ASN A 1 142 ? 20.476 -8.885 -8.206 1.00 90.25 142 ASN A CA 1
ATOM 1097 C C . ASN A 1 142 ? 19.133 -8.655 -7.500 1.00 90.25 142 ASN A C 1
ATOM 1099 O O . ASN A 1 142 ? 18.370 -7.783 -7.909 1.00 90.25 142 ASN A O 1
ATOM 1103 N N . TYR A 1 143 ? 18.784 -9.483 -6.517 1.00 91.00 143 TYR A N 1
ATOM 1104 C CA . TYR A 1 143 ? 17.658 -9.207 -5.635 1.00 91.00 143 TYR A CA 1
ATOM 1105 C C . TYR A 1 143 ? 17.941 -7.972 -4.781 1.00 91.00 143 TYR A C 1
ATOM 1107 O O . TYR A 1 143 ? 19.053 -7.784 -4.288 1.00 91.00 143 TYR A O 1
ATOM 1115 N N . ARG A 1 144 ? 16.917 -7.142 -4.578 1.00 92.44 144 ARG A N 1
ATOM 1116 C CA . ARG A 1 144 ? 16.983 -6.016 -3.651 1.00 92.44 144 ARG A CA 1
ATOM 1117 C C . ARG A 1 144 ? 15.797 -6.044 -2.700 1.00 92.44 144 ARG A C 1
ATOM 1119 O O . ARG A 1 144 ? 14.644 -6.019 -3.125 1.00 92.44 144 ARG A O 1
ATOM 1126 N N . ARG A 1 145 ? 16.088 -6.001 -1.399 1.00 93.31 145 ARG A N 1
ATOM 1127 C CA . ARG A 1 145 ? 15.066 -5.786 -0.373 1.00 93.31 145 ARG A CA 1
ATOM 1128 C C . ARG A 1 145 ? 14.496 -4.369 -0.492 1.00 93.31 145 ARG A C 1
ATOM 1130 O O . ARG A 1 145 ? 15.241 -3.392 -0.582 1.00 93.31 145 ARG A O 1
ATOM 1137 N N . CYS A 1 146 ? 13.176 -4.264 -0.476 1.00 94.00 146 CYS A N 1
ATOM 1138 C CA . CYS A 1 146 ? 12.435 -3.018 -0.423 1.00 94.00 146 CYS A CA 1
ATOM 1139 C C . CYS A 1 146 ? 12.486 -2.483 1.015 1.00 94.00 146 CYS A C 1
ATOM 1141 O O . CYS A 1 146 ? 11.974 -3.098 1.950 1.00 94.00 146 CYS A O 1
ATOM 1143 N N . GLY A 1 147 ? 13.160 -1.354 1.214 1.00 93.81 147 GLY A N 1
ATOM 1144 C CA . GLY A 1 147 ? 13.156 -0.661 2.501 1.00 93.81 147 GLY A CA 1
ATOM 1145 C C . GLY A 1 147 ? 11.886 0.166 2.681 1.00 93.81 147 GLY A C 1
ATOM 1146 O O . GLY A 1 147 ? 11.225 0.520 1.705 1.00 93.81 147 GLY A O 1
ATOM 1147 N N . ASP A 1 148 ? 11.585 0.541 3.923 1.00 95.25 148 ASP A N 1
ATOM 1148 C CA . ASP A 1 148 ? 10.407 1.361 4.239 1.00 95.25 148 ASP A CA 1
ATOM 1149 C C . ASP A 1 148 ? 10.371 2.663 3.444 1.00 95.25 148 ASP A C 1
ATOM 1151 O O . ASP A 1 148 ? 9.314 3.088 2.992 1.00 95.25 148 ASP A O 1
ATOM 1155 N N . GLN A 1 149 ? 11.532 3.290 3.243 1.00 96.00 149 GLN A N 1
ATOM 1156 C CA . GLN A 1 149 ? 11.622 4.548 2.513 1.00 96.00 149 GLN A CA 1
ATOM 1157 C C . GLN A 1 149 ? 11.212 4.396 1.043 1.00 96.00 149 GLN A C 1
ATOM 1159 O O . GLN A 1 149 ? 10.533 5.266 0.505 1.00 96.00 149 GLN A O 1
ATOM 1164 N N . VAL A 1 150 ? 11.563 3.271 0.412 1.00 97.00 150 VAL A N 1
ATOM 1165 C CA . VAL A 1 150 ? 11.174 2.984 -0.975 1.00 97.00 150 VAL A CA 1
ATOM 1166 C C . VAL A 1 150 ? 9.666 2.802 -1.072 1.00 97.00 150 VAL A C 1
ATOM 1168 O O . VAL A 1 150 ? 9.030 3.388 -1.945 1.00 97.00 150 VAL A O 1
ATOM 1171 N N . LEU A 1 151 ? 9.082 2.048 -0.136 1.00 97.31 151 LEU A N 1
ATOM 1172 C CA . LEU A 1 151 ? 7.636 1.868 -0.078 1.00 97.31 151 LEU A CA 1
ATOM 1173 C C . LEU A 1 151 ? 6.910 3.193 0.209 1.00 97.31 151 LEU A C 1
ATOM 1175 O O . LEU A 1 151 ? 5.869 3.462 -0.382 1.00 97.31 151 LEU A O 1
ATOM 1179 N N . ARG A 1 152 ? 7.477 4.060 1.058 1.00 97.00 152 ARG A N 1
ATOM 1180 C CA . ARG A 1 152 ? 6.944 5.405 1.325 1.00 97.00 152 ARG A CA 1
ATOM 1181 C C . ARG A 1 152 ? 6.938 6.280 0.081 1.00 97.00 152 ARG A C 1
ATOM 1183 O O . ARG A 1 152 ? 5.914 6.900 -0.174 1.00 97.00 152 ARG A O 1
ATOM 1190 N N . TRP A 1 153 ? 8.029 6.310 -0.686 1.00 97.88 153 TRP A N 1
ATOM 1191 C CA . TRP A 1 153 ? 8.075 7.039 -1.956 1.00 97.88 153 TRP A CA 1
ATOM 1192 C C . TRP A 1 153 ? 7.022 6.516 -2.929 1.00 97.88 153 TRP A C 1
ATOM 1194 O O . TRP A 1 153 ? 6.242 7.293 -3.459 1.00 97.88 153 TRP A O 1
ATOM 1204 N N . PHE A 1 154 ? 6.924 5.198 -3.092 1.00 97.94 154 PHE A N 1
ATOM 1205 C CA . PHE A 1 154 ? 5.915 4.597 -3.959 1.00 97.94 154 PHE A CA 1
ATOM 1206 C C . PHE A 1 154 ? 4.475 4.981 -3.561 1.00 97.94 154 PHE A C 1
ATOM 1208 O O . PHE A 1 154 ? 3.702 5.437 -4.403 1.00 97.94 154 PHE A O 1
ATOM 1215 N N . LEU A 1 155 ? 4.115 4.852 -2.277 1.00 97.25 155 LEU A N 1
ATOM 1216 C CA . LEU A 1 155 ? 2.779 5.211 -1.775 1.00 97.25 155 LEU A CA 1
ATOM 1217 C C . LEU A 1 155 ? 2.508 6.723 -1.853 1.00 97.25 155 LEU A C 1
ATOM 1219 O O . LEU A 1 155 ? 1.374 7.136 -2.108 1.00 97.25 155 LEU A O 1
ATOM 1223 N N . ALA A 1 156 ? 3.535 7.553 -1.648 1.00 96.44 156 ALA A N 1
ATOM 1224 C CA . ALA A 1 156 ? 3.440 8.997 -1.835 1.00 96.44 156 ALA A CA 1
ATOM 1225 C C . ALA A 1 156 ? 3.179 9.344 -3.306 1.00 96.44 156 ALA A C 1
ATOM 1227 O O . ALA A 1 156 ? 2.267 10.113 -3.583 1.00 96.44 156 ALA A O 1
ATOM 1228 N N . GLY A 1 157 ? 3.893 8.713 -4.243 1.00 96.62 157 GLY A N 1
ATOM 1229 C CA . GLY A 1 157 ? 3.662 8.872 -5.678 1.00 96.62 157 GLY A CA 1
ATOM 1230 C C . GLY A 1 157 ? 2.244 8.499 -6.099 1.00 96.62 157 GLY A C 1
ATOM 1231 O O . GLY A 1 157 ? 1.599 9.275 -6.799 1.00 96.62 157 GLY A O 1
ATOM 1232 N N . LEU A 1 158 ? 1.725 7.367 -5.605 1.00 95.06 158 LEU A N 1
ATOM 1233 C CA . LEU A 1 158 ? 0.331 6.957 -5.838 1.00 95.06 158 LEU A CA 1
ATOM 1234 C C . LEU A 1 158 ? -0.663 8.008 -5.335 1.00 95.06 158 LEU A C 1
ATOM 1236 O O . LEU A 1 158 ? -1.634 8.337 -6.012 1.00 95.06 158 LEU A O 1
ATOM 1240 N N . SER A 1 159 ? -0.399 8.556 -4.148 1.00 93.62 159 SER A N 1
ATOM 1241 C CA . SER A 1 159 ? -1.241 9.596 -3.560 1.00 93.62 159 SER A CA 1
ATOM 1242 C C . SER A 1 159 ? -1.218 10.884 -4.390 1.00 93.62 159 SER A C 1
ATOM 1244 O O . SER A 1 159 ? -2.268 11.494 -4.581 1.00 93.62 159 SER A O 1
ATOM 1246 N N . SER A 1 160 ? -0.045 11.285 -4.891 1.00 91.06 160 SER A N 1
ATOM 1247 C CA . SER A 1 160 ? 0.136 12.488 -5.709 1.00 91.06 160 SER A CA 1
ATOM 1248 C C . SER A 1 160 ? -0.554 12.378 -7.069 1.00 91.06 160 SER A C 1
ATOM 1250 O O . SER A 1 160 ? -1.291 13.288 -7.436 1.00 91.06 160 SER A O 1
ATOM 1252 N N . GLU A 1 161 ? -0.388 11.258 -7.787 1.00 86.19 161 GLU A N 1
ATOM 1253 C CA . GLU A 1 161 ? -1.041 11.063 -9.094 1.00 86.19 161 GLU A CA 1
ATOM 1254 C C . GLU A 1 161 ? -2.574 11.107 -8.975 1.00 86.19 161 GLU A C 1
ATOM 1256 O O . GLU A 1 161 ? -3.252 11.633 -9.855 1.00 86.19 161 GLU A O 1
ATOM 1261 N N . ARG A 1 162 ? -3.139 10.643 -7.853 1.00 74.88 162 ARG A N 1
ATOM 1262 C CA . ARG A 1 162 ? -4.579 10.764 -7.595 1.00 74.88 162 ARG A CA 1
ATOM 1263 C C . ARG A 1 162 ? -5.030 12.211 -7.402 1.00 74.88 162 ARG A C 1
ATOM 1265 O O . ARG A 1 162 ? -6.069 12.590 -7.934 1.00 74.88 162 ARG A O 1
ATOM 1272 N N . VAL A 1 163 ? -4.297 13.009 -6.623 1.00 62.06 163 VAL A N 1
ATOM 1273 C CA . VAL A 1 163 ? -4.650 14.425 -6.402 1.00 62.06 163 VAL A CA 1
ATOM 1274 C C . VAL A 1 163 ? -4.666 15.182 -7.732 1.00 62.06 163 VAL A C 1
ATOM 1276 O O . VAL A 1 163 ? -5.559 15.990 -7.956 1.00 62.06 163 VAL A O 1
ATOM 1279 N N . SER A 1 164 ? -3.754 14.853 -8.651 1.00 60.47 164 SER A N 1
ATOM 1280 C CA . SER A 1 164 ? -3.736 15.424 -10.001 1.00 60.47 164 SER A CA 1
ATOM 1281 C C . SER A 1 164 ? -4.959 15.061 -10.858 1.00 60.47 164 SER A C 1
ATOM 1283 O O . SER A 1 164 ? -5.312 15.839 -11.737 1.00 60.47 164 SER A O 1
ATOM 1285 N N . LEU A 1 165 ? -5.619 13.923 -10.610 1.00 44.25 165 LEU A N 1
ATOM 1286 C CA . LEU A 1 165 ? -6.823 13.488 -11.340 1.00 44.25 165 LEU A CA 1
ATOM 1287 C C . LEU A 1 165 ? -8.131 14.061 -10.774 1.00 44.25 165 LEU A C 1
ATOM 1289 O O . LEU A 1 165 ? -9.124 14.112 -11.488 1.00 44.25 165 LEU A O 1
ATOM 1293 N N . LEU A 1 166 ? -8.145 14.474 -9.504 1.00 45.41 166 LEU A N 1
ATOM 1294 C CA . LEU A 1 166 ? -9.314 15.070 -8.836 1.00 45.41 166 LEU A CA 1
ATOM 1295 C C . LEU A 1 166 ? -9.281 16.609 -8.823 1.00 45.41 166 LEU A C 1
ATOM 1297 O O . LEU A 1 166 ? -10.188 17.235 -8.285 1.00 45.41 166 LEU A O 1
ATOM 1301 N N . GLY A 1 167 ? -8.218 17.208 -9.367 1.00 45.19 167 GLY A N 1
ATOM 1302 C CA . GLY A 1 167 ? -7.997 18.653 -9.441 1.00 45.19 167 GLY A CA 1
ATOM 1303 C C . GLY A 1 167 ? -8.265 19.273 -10.817 1.00 45.19 167 GLY A C 1
ATOM 1304 O O . GLY A 1 167 ? -7.678 20.315 -11.105 1.00 45.19 167 GLY A O 1
ATOM 1305 N N . GLN A 1 168 ? -9.088 18.634 -11.658 1.00 38.66 168 GLN A N 1
ATOM 1306 C CA . GLN A 1 168 ? -9.628 19.204 -12.902 1.00 38.66 168 GLN A CA 1
ATOM 1307 C C . GLN A 1 168 ? -11.143 19.344 -12.809 1.00 38.66 168 GLN A C 1
ATOM 1309 O O . GLN A 1 168 ? -11.781 18.383 -12.323 1.00 38.66 168 GLN A O 1
#